Protein AF-X1EL91-F1 (afdb_monomer)

pLDDT: mean 84.51, std 11.22, range [45.53, 94.31]

Mean predicted aligned error: 6.44 Å

Structure (mmCIF, N/CA/C/O backbone):
data_AF-X1EL91-F1
#
_entry.id   AF-X1EL91-F1
#
loop_
_atom_site.group_PDB
_atom_site.id
_atom_site.type_symbol
_atom_site.label_atom_id
_atom_site.label_alt_id
_atom_site.label_comp_id
_atom_site.label_asym_id
_atom_site.label_entity_id
_atom_site.label_seq_id
_atom_site.pdbx_PDB_ins_code
_atom_site.Cartn_x
_atom_site.Cartn_y
_atom_site.Cartn_z
_atom_site.occupancy
_atom_site.B_iso_or_equiv
_atom_site.auth_seq_id
_atom_site.auth_comp_id
_atom_site.auth_asym_id
_atom_site.auth_atom_id
_atom_site.pdbx_PDB_model_num
ATOM 1 N N . LEU A 1 1 ? 3.433 3.362 -24.476 1.00 52.31 1 LEU A N 1
ATOM 2 C CA . LEU A 1 1 ? 2.886 2.425 -23.468 1.00 52.31 1 LEU A CA 1
ATOM 3 C C . LEU A 1 1 ? 3.464 1.052 -23.773 1.00 52.31 1 LEU A C 1
ATOM 5 O O . LEU A 1 1 ? 3.156 0.512 -24.829 1.00 52.31 1 LEU A O 1
ATOM 9 N N . ASN A 1 2 ? 4.360 0.544 -22.924 1.00 61.88 2 ASN A N 1
ATOM 10 C CA . ASN A 1 2 ? 5.052 -0.730 -23.147 1.00 61.88 2 ASN A CA 1
ATOM 11 C C . ASN A 1 2 ? 4.161 -1.902 -22.705 1.00 61.88 2 ASN A C 1
ATOM 13 O O . ASN A 1 2 ? 4.292 -2.427 -21.602 1.00 61.88 2 ASN A O 1
ATOM 17 N N . PHE A 1 3 ? 3.215 -2.289 -23.565 1.00 63.88 3 PHE A N 1
ATOM 18 C CA . PHE A 1 3 ? 2.298 -3.407 -23.303 1.00 63.88 3 PHE A CA 1
ATOM 19 C C . PHE A 1 3 ? 3.028 -4.748 -23.127 1.00 63.88 3 PHE A C 1
ATOM 21 O O . PHE A 1 3 ? 2.565 -5.590 -22.361 1.00 63.88 3 PHE A O 1
ATOM 28 N N . SER A 1 4 ? 4.192 -4.920 -23.763 1.00 66.19 4 SER A N 1
ATOM 29 C CA . SER A 1 4 ? 5.046 -6.102 -23.595 1.00 66.19 4 SER A CA 1
ATOM 30 C C . SER A 1 4 ? 5.538 -6.253 -22.155 1.00 66.19 4 SER A C 1
ATOM 32 O O . SER A 1 4 ? 5.368 -7.317 -21.571 1.00 66.19 4 SER A O 1
ATOM 34 N N . SER A 1 5 ? 6.023 -5.174 -21.537 1.00 63.47 5 SER A N 1
ATOM 35 C CA . SER A 1 5 ? 6.499 -5.188 -20.149 1.00 63.47 5 SER A CA 1
ATOM 36 C C . SER A 1 5 ? 5.352 -5.447 -19.163 1.00 63.47 5 SER A C 1
ATOM 38 O O . SER A 1 5 ? 5.526 -6.135 -18.162 1.00 63.47 5 SER A O 1
ATOM 40 N N . MET A 1 6 ? 4.132 -4.972 -19.455 1.00 61.56 6 MET A N 1
ATOM 41 C CA . MET A 1 6 ? 2.953 -5.300 -18.637 1.00 61.56 6 MET A CA 1
ATOM 42 C C . MET A 1 6 ? 2.597 -6.795 -18.696 1.00 61.56 6 MET A C 1
ATOM 44 O O . MET A 1 6 ? 2.231 -7.377 -17.677 1.00 61.56 6 MET A O 1
ATOM 48 N N . ILE A 1 7 ? 2.721 -7.420 -19.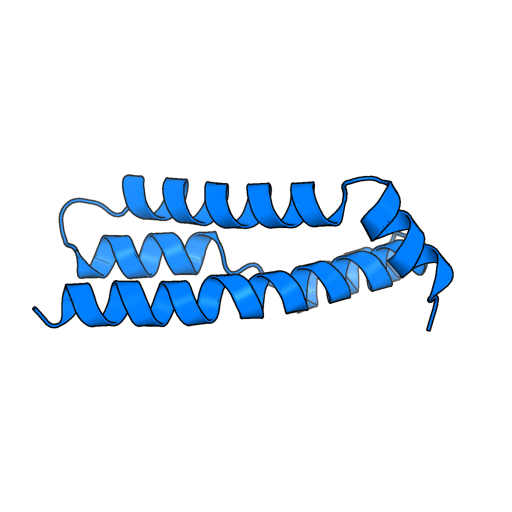870 1.00 62.50 7 ILE A N 1
ATOM 49 C CA . ILE A 1 7 ? 2.480 -8.856 -20.075 1.00 62.50 7 ILE A CA 1
ATOM 50 C C . ILE A 1 7 ? 3.583 -9.706 -19.433 1.00 62.50 7 ILE A C 1
ATOM 52 O O . ILE A 1 7 ? 3.280 -10.711 -18.789 1.00 62.50 7 ILE A O 1
ATOM 56 N N . GLU A 1 8 ? 4.842 -9.279 -19.515 1.00 62.75 8 GLU A N 1
ATOM 57 C CA . GLU A 1 8 ? 5.946 -9.928 -18.799 1.00 62.75 8 GLU A CA 1
ATOM 58 C C . GLU A 1 8 ? 5.797 -9.818 -17.278 1.00 62.75 8 GLU A C 1
ATOM 60 O O . GLU A 1 8 ? 6.141 -10.757 -16.564 1.00 62.75 8 GLU A O 1
ATOM 65 N N . LEU A 1 9 ? 5.214 -8.736 -16.749 1.00 61.59 9 LEU A N 1
ATOM 66 C CA . LEU A 1 9 ? 4.933 -8.617 -15.313 1.00 61.59 9 LEU A CA 1
ATOM 67 C C . LEU A 1 9 ? 3.881 -9.627 -14.832 1.00 61.59 9 LEU A C 1
ATOM 69 O O . LEU A 1 9 ? 3.983 -10.160 -13.723 1.00 61.59 9 LEU A O 1
ATOM 73 N N . VAL A 1 10 ? 2.873 -9.893 -15.668 1.00 60.31 10 VAL A N 1
ATOM 74 C CA . VAL A 1 10 ? 1.887 -10.955 -15.425 1.00 60.31 10 VAL A CA 1
ATOM 75 C C . VAL A 1 10 ? 2.569 -12.328 -15.503 1.00 60.31 10 VAL A C 1
ATOM 77 O O . VAL A 1 10 ? 2.291 -13.189 -14.671 1.00 60.31 10 VAL A O 1
ATOM 80 N N . GLY A 1 11 ? 3.502 -12.515 -16.444 1.00 58.66 11 GLY A N 1
ATOM 81 C CA . GLY A 1 11 ? 4.259 -13.760 -16.623 1.00 58.66 11 GLY A CA 1
ATOM 82 C C . GLY A 1 11 ? 5.355 -14.032 -15.579 1.00 58.66 11 GLY A C 1
ATOM 83 O O . GLY A 1 11 ? 5.695 -15.188 -15.350 1.00 58.66 11 GLY A O 1
ATOM 84 N N . SER A 1 12 ? 5.891 -13.000 -14.920 1.00 68.06 12 SER A N 1
ATOM 85 C CA . SER A 1 12 ? 7.063 -13.076 -14.022 1.00 68.06 12 SER A CA 1
ATOM 86 C C . SER A 1 12 ? 6.735 -13.059 -12.525 1.00 68.06 12 SER A C 1
ATOM 88 O O . SER A 1 12 ? 7.644 -12.983 -11.702 1.00 68.06 12 SER A O 1
ATOM 90 N N . LEU A 1 13 ? 5.451 -13.119 -12.147 1.00 73.88 13 LEU A N 1
ATOM 91 C CA . LEU A 1 13 ? 4.971 -13.000 -10.757 1.00 73.88 13 LEU A CA 1
ATOM 92 C C . LEU A 1 13 ? 5.210 -11.622 -10.104 1.00 73.88 13 LEU A C 1
ATOM 94 O O . LEU A 1 13 ? 4.951 -11.466 -8.910 1.00 73.88 13 LEU A O 1
ATOM 98 N N . GLY A 1 14 ? 5.635 -10.595 -10.848 1.00 76.12 14 GLY A N 1
ATOM 99 C CA . GLY A 1 14 ? 5.890 -9.263 -10.281 1.00 76.12 14 GLY A CA 1
ATOM 100 C C . GLY A 1 14 ? 4.634 -8.588 -9.710 1.00 76.12 14 GLY A C 1
ATOM 101 O O . GLY A 1 14 ? 4.691 -7.944 -8.661 1.00 76.12 14 GLY A O 1
ATOM 102 N N . ILE A 1 15 ? 3.471 -8.820 -10.329 1.00 80.00 15 ILE A N 1
ATOM 103 C CA . ILE A 1 15 ? 2.166 -8.411 -9.774 1.00 80.00 15 ILE A CA 1
ATOM 104 C C . ILE A 1 15 ? 1.907 -9.099 -8.432 1.00 80.00 15 ILE A C 1
ATOM 106 O O . ILE A 1 15 ? 1.513 -8.446 -7.466 1.00 80.00 15 ILE A O 1
ATOM 110 N N . LEU A 1 16 ? 2.153 -10.410 -8.362 1.00 82.88 16 LEU A N 1
ATOM 111 C CA . LEU A 1 16 ? 1.930 -11.196 -7.153 1.00 82.88 16 LEU A CA 1
ATOM 112 C C . LEU A 1 16 ? 2.842 -10.719 -6.017 1.00 82.88 16 LEU A C 1
ATOM 114 O O . LEU A 1 16 ? 2.370 -10.533 -4.898 1.00 82.88 16 LEU A O 1
ATOM 118 N N . ALA A 1 17 ? 4.113 -10.436 -6.314 1.00 86.75 17 ALA A N 1
ATOM 119 C CA . ALA A 1 17 ? 5.046 -9.852 -5.355 1.00 86.75 17 ALA A CA 1
ATOM 120 C C . ALA A 1 17 ? 4.554 -8.489 -4.832 1.00 86.75 17 ALA A C 1
ATOM 122 O O . ALA A 1 17 ? 4.596 -8.242 -3.626 1.00 86.75 17 ALA A O 1
ATOM 123 N N . GLY A 1 18 ? 4.028 -7.630 -5.712 1.00 86.88 18 GLY A N 1
ATOM 124 C CA . GLY A 1 18 ? 3.435 -6.346 -5.329 1.00 86.88 18 GLY A CA 1
ATOM 125 C C . GLY A 1 18 ? 2.232 -6.496 -4.394 1.00 86.88 18 GLY A C 1
ATOM 126 O O . GLY A 1 18 ? 2.157 -5.806 -3.377 1.00 86.88 18 GLY A O 1
ATOM 127 N N . ILE A 1 19 ? 1.325 -7.430 -4.696 1.00 87.94 19 ILE A N 1
ATOM 128 C CA . ILE A 1 19 ? 0.150 -7.724 -3.858 1.00 87.94 19 ILE A CA 1
ATOM 129 C C . ILE A 1 19 ? 0.583 -8.249 -2.490 1.00 87.94 19 ILE A C 1
ATOM 131 O O . ILE A 1 19 ? 0.142 -7.723 -1.469 1.00 87.94 19 ILE A O 1
ATOM 135 N N . ILE A 1 20 ? 1.471 -9.248 -2.463 1.00 91.31 20 ILE A N 1
ATOM 136 C CA . ILE A 1 20 ? 1.997 -9.822 -1.218 1.00 91.31 20 ILE A CA 1
ATOM 137 C C . ILE A 1 20 ? 2.636 -8.726 -0.371 1.00 91.31 20 ILE A C 1
ATOM 139 O O . ILE A 1 20 ? 2.361 -8.643 0.822 1.00 91.31 20 ILE A O 1
ATOM 143 N N . PHE A 1 21 ? 3.436 -7.853 -0.986 1.00 91.31 21 PHE A N 1
ATOM 144 C CA . PHE A 1 21 ? 4.071 -6.745 -0.286 1.00 91.31 21 PHE A CA 1
ATOM 145 C C . PHE A 1 21 ? 3.041 -5.810 0.366 1.00 91.31 21 PHE A C 1
ATOM 147 O O . PHE A 1 21 ? 3.178 -5.475 1.540 1.00 91.31 21 PHE A O 1
ATOM 154 N N . ILE A 1 22 ? 2.003 -5.400 -0.370 1.00 92.00 22 ILE A N 1
ATOM 155 C CA . ILE A 1 22 ? 0.971 -4.477 0.134 1.00 92.00 22 ILE A CA 1
ATOM 156 C C . ILE A 1 22 ? 0.175 -5.117 1.274 1.00 92.00 22 ILE A C 1
ATOM 158 O O . ILE A 1 22 ? -0.040 -4.486 2.308 1.00 92.00 22 ILE A O 1
ATOM 162 N N . VAL A 1 23 ? -0.233 -6.377 1.108 1.00 92.38 23 VAL A N 1
ATOM 163 C CA . VAL A 1 23 ? -0.995 -7.112 2.126 1.00 92.38 23 VAL A CA 1
ATOM 164 C C . VAL A 1 23 ? -0.146 -7.344 3.375 1.00 92.38 23 VAL A C 1
ATOM 166 O O . VAL A 1 23 ? -0.620 -7.110 4.485 1.00 92.38 23 VAL A O 1
ATOM 169 N N . ALA A 1 24 ? 1.119 -7.737 3.215 1.00 94.19 24 ALA A N 1
ATOM 170 C CA . ALA A 1 24 ? 2.040 -7.905 4.334 1.00 94.19 24 ALA A CA 1
ATOM 171 C C . ALA A 1 24 ? 2.264 -6.582 5.079 1.00 94.19 24 ALA A C 1
ATOM 173 O O . ALA A 1 24 ? 2.181 -6.557 6.304 1.00 94.19 24 ALA A O 1
ATOM 174 N N . ALA A 1 25 ? 2.475 -5.477 4.357 1.00 93.81 25 ALA A N 1
ATOM 175 C CA . ALA A 1 25 ? 2.621 -4.149 4.948 1.00 93.81 25 ALA A CA 1
ATOM 176 C C . ALA A 1 25 ? 1.371 -3.729 5.741 1.00 93.81 25 ALA A C 1
ATOM 178 O O . ALA A 1 25 ? 1.499 -3.230 6.859 1.00 93.81 25 ALA A O 1
ATOM 179 N N . LEU A 1 26 ? 0.172 -3.990 5.206 1.00 92.62 26 LEU A N 1
ATOM 180 C CA . LEU A 1 26 ? -1.088 -3.725 5.904 1.00 92.62 26 LEU A CA 1
ATOM 181 C C . LEU A 1 26 ? -1.188 -4.538 7.195 1.00 92.62 26 LEU A C 1
ATOM 183 O O . LEU A 1 26 ? -1.479 -3.975 8.248 1.00 92.62 26 LEU A O 1
ATOM 187 N N . ILE A 1 27 ? -0.931 -5.848 7.125 1.00 92.94 27 ILE A N 1
ATOM 188 C CA . ILE A 1 27 ? -1.007 -6.748 8.284 1.00 92.94 27 ILE A CA 1
ATOM 189 C C . ILE A 1 27 ? -0.003 -6.324 9.355 1.00 92.94 27 ILE A C 1
ATOM 191 O O . ILE A 1 27 ? -0.368 -6.227 10.524 1.00 92.94 27 ILE A O 1
ATOM 195 N N . ILE A 1 28 ? 1.242 -6.039 8.966 1.00 94.31 28 ILE A N 1
ATOM 196 C CA . ILE A 1 28 ? 2.284 -5.592 9.893 1.00 94.31 28 ILE A CA 1
ATOM 197 C C . ILE A 1 28 ? 1.862 -4.273 10.548 1.00 94.31 28 ILE A C 1
ATOM 199 O O . ILE A 1 28 ? 1.835 -4.192 11.773 1.00 94.31 28 ILE A O 1
ATOM 203 N N . GLY A 1 29 ? 1.445 -3.268 9.773 1.00 91.69 29 GLY A N 1
ATOM 204 C CA . GLY A 1 29 ? 0.985 -1.996 10.336 1.00 91.69 29 GLY A CA 1
ATOM 205 C C . GLY A 1 29 ? -0.223 -2.154 11.267 1.00 91.69 29 GLY A C 1
ATOM 206 O O . GLY A 1 29 ? -0.279 -1.535 12.326 1.00 91.69 29 GLY A O 1
ATOM 207 N N . TYR A 1 30 ? -1.163 -3.036 10.926 1.00 90.69 30 TYR A N 1
ATOM 208 C CA . TYR A 1 30 ? -2.343 -3.302 11.748 1.00 90.69 30 TYR A CA 1
ATOM 209 C C . TYR A 1 30 ? -2.000 -4.018 13.064 1.00 90.69 30 TYR A C 1
ATOM 211 O O . TYR A 1 30 ? -2.544 -3.682 14.118 1.00 90.69 30 TYR A O 1
ATOM 219 N N . LEU A 1 31 ? -1.086 -4.996 13.031 1.00 90.50 31 LEU A N 1
ATOM 220 C CA . LEU A 1 31 ? -0.641 -5.722 14.225 1.00 90.50 31 LEU A CA 1
ATOM 221 C C . LEU A 1 31 ? 0.113 -4.812 15.202 1.00 90.50 31 LEU A C 1
ATOM 223 O O . LEU A 1 31 ? -0.048 -4.961 16.412 1.00 90.50 31 LEU A O 1
ATOM 227 N N . PHE A 1 32 ? 0.891 -3.861 14.684 1.00 90.81 32 PHE A N 1
ATOM 228 C CA . PHE A 1 32 ? 1.687 -2.932 15.489 1.00 90.81 32 PHE A CA 1
ATOM 229 C C . PHE A 1 32 ? 0.925 -1.662 15.915 1.00 90.81 32 PHE A C 1
ATOM 231 O O . PHE A 1 32 ? 1.435 -0.899 16.730 1.00 90.81 32 PHE A O 1
ATOM 238 N N . GLY A 1 33 ? -0.311 -1.452 15.449 1.00 84.62 33 GLY A N 1
ATOM 239 C CA . GLY A 1 33 ? -1.118 -0.259 15.745 1.00 84.62 33 GLY A CA 1
ATOM 240 C C . GLY A 1 33 ? -1.747 -0.164 17.138 1.00 84.62 33 GLY A C 1
ATOM 241 O O . GLY A 1 33 ? -2.627 0.664 17.345 1.00 84.62 33 GLY A O 1
ATOM 242 N N . GLY A 1 34 ? -1.316 -0.979 18.104 1.00 82.62 34 GLY A N 1
ATOM 243 C CA . GLY A 1 34 ? -1.786 -0.914 19.493 1.00 82.62 34 GLY A CA 1
ATOM 244 C C . GLY A 1 34 ? -3.146 -1.584 19.740 1.00 82.62 34 GLY A C 1
ATOM 245 O O . GLY A 1 34 ? -3.567 -2.467 18.991 1.00 82.62 34 GLY A O 1
ATOM 246 N N . SER A 1 35 ? -3.810 -1.216 20.842 1.00 81.31 35 SER A N 1
ATOM 247 C CA . SER A 1 35 ? -5.054 -1.864 21.303 1.00 81.31 35 SER A CA 1
ATOM 248 C C . SER A 1 35 ? -6.335 -1.210 20.780 1.00 81.31 35 SER A C 1
ATOM 250 O O . SER A 1 35 ? -7.378 -1.857 20.757 1.00 81.31 35 SER A O 1
ATOM 252 N N . GLU A 1 36 ? -6.277 0.051 20.355 1.00 85.19 36 GLU A N 1
ATOM 253 C CA . GLU A 1 36 ? -7.450 0.783 19.878 1.00 85.19 36 GLU A CA 1
ATOM 254 C C . GLU A 1 36 ? -7.738 0.452 18.407 1.00 85.19 36 GLU A C 1
ATOM 256 O O . GLU A 1 36 ? -6.890 0.660 17.540 1.00 85.19 36 GLU A O 1
ATOM 261 N N . SER A 1 37 ? -8.947 -0.043 18.118 1.00 80.69 37 SER A N 1
ATOM 262 C CA . SER A 1 37 ? -9.361 -0.485 16.773 1.00 80.69 37 SER A CA 1
ATOM 263 C C . SER A 1 37 ? -9.138 0.594 15.701 1.00 80.69 37 SER A C 1
ATOM 265 O O . SER A 1 37 ? -8.603 0.308 14.628 1.00 80.69 37 SER A O 1
ATOM 267 N N . GLY A 1 38 ? -9.443 1.859 16.018 1.00 83.06 38 GLY A N 1
ATOM 268 C CA . GLY A 1 38 ? -9.222 2.985 15.108 1.00 83.06 38 GLY A CA 1
ATOM 269 C C . GLY A 1 38 ? -7.744 3.206 14.768 1.00 83.06 38 GLY A C 1
ATOM 270 O O . GLY A 1 38 ? -7.391 3.344 13.595 1.00 83.06 38 GLY A O 1
ATOM 271 N N . ILE A 1 39 ? -6.859 3.162 15.771 1.00 85.69 39 ILE A N 1
ATOM 272 C CA . ILE A 1 39 ? -5.413 3.362 15.579 1.00 85.69 39 ILE A CA 1
ATOM 273 C C . ILE A 1 39 ? -4.817 2.225 14.741 1.00 85.69 39 ILE A C 1
ATOM 275 O O . ILE A 1 39 ? -4.035 2.486 13.823 1.00 85.69 39 ILE A O 1
ATOM 279 N N . LYS A 1 40 ? -5.236 0.976 14.976 1.00 89.62 40 LYS A N 1
ATOM 280 C CA . LYS A 1 40 ? -4.797 -0.182 14.178 1.00 89.62 40 LYS A CA 1
ATOM 281 C C . LYS A 1 40 ? -5.168 -0.044 12.708 1.00 89.62 40 LYS A C 1
ATOM 283 O O . LYS A 1 40 ? -4.335 -0.301 11.838 1.00 89.62 40 LYS A O 1
ATOM 288 N N . ASN A 1 41 ? -6.391 0.400 12.430 1.00 88.75 41 ASN A N 1
ATOM 289 C CA . ASN A 1 41 ? -6.879 0.594 11.068 1.00 88.75 41 ASN A CA 1
ATOM 290 C C . ASN A 1 41 ? -6.075 1.660 10.322 1.00 88.75 41 ASN A C 1
ATOM 292 O O . ASN A 1 41 ? -5.605 1.413 9.209 1.00 88.75 41 ASN A O 1
ATOM 296 N N . VAL A 1 42 ? -5.853 2.815 10.953 1.00 90.25 42 VAL A N 1
ATOM 297 C CA . VAL A 1 42 ? -5.058 3.897 10.356 1.00 90.25 42 VAL A CA 1
ATOM 298 C C . VAL A 1 42 ? -3.603 3.471 10.174 1.00 90.25 42 VAL A C 1
ATOM 300 O O . VAL A 1 42 ? -3.022 3.741 9.124 1.00 90.25 42 VAL A O 1
ATOM 303 N N . MET A 1 43 ? -3.016 2.761 11.141 1.00 92.56 43 MET A N 1
ATOM 304 C CA . MET A 1 43 ? -1.624 2.322 11.043 1.00 92.56 43 MET A CA 1
ATOM 305 C C . MET A 1 43 ? -1.424 1.261 9.954 1.00 92.56 43 MET A C 1
ATOM 307 O O . MET A 1 43 ? -0.459 1.348 9.196 1.00 92.56 43 MET A O 1
ATOM 311 N N . GLY A 1 44 ? -2.344 0.303 9.806 1.00 91.62 44 GLY A N 1
ATOM 312 C CA . GLY A 1 44 ? -2.298 -0.681 8.720 1.00 91.62 44 GLY A CA 1
ATOM 313 C C . GLY A 1 44 ? -2.396 -0.031 7.339 1.00 91.62 44 GLY A C 1
ATOM 314 O O . GLY A 1 44 ? -1.541 -0.255 6.480 1.00 91.62 44 GLY A O 1
ATOM 315 N N . LEU A 1 45 ? -3.393 0.835 7.139 1.00 92.00 45 LEU A N 1
ATOM 316 C CA . LEU A 1 45 ? -3.587 1.540 5.868 1.00 92.00 45 LEU A CA 1
ATOM 317 C C . LEU A 1 45 ? -2.432 2.504 5.560 1.00 92.00 45 LEU A C 1
ATOM 319 O O . LEU A 1 45 ? -1.937 2.524 4.434 1.00 92.00 45 LEU A O 1
ATOM 323 N N . GLY A 1 46 ? -1.958 3.255 6.559 1.00 90.50 46 GLY A N 1
ATOM 324 C CA . GLY A 1 46 ? -0.834 4.183 6.422 1.00 90.50 46 GLY A CA 1
ATOM 325 C C . GLY A 1 46 ? 0.490 3.486 6.104 1.00 90.50 46 GLY A C 1
ATOM 326 O O . GLY A 1 46 ? 1.296 4.021 5.349 1.00 90.50 46 GLY A O 1
ATOM 327 N N . THR A 1 47 ? 0.696 2.268 6.615 1.00 92.69 47 THR A N 1
ATOM 328 C CA . THR A 1 47 ? 1.893 1.462 6.314 1.00 92.69 47 THR A CA 1
ATOM 329 C C . T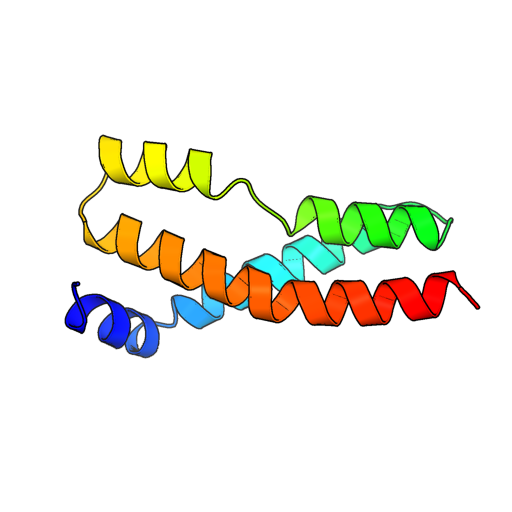HR A 1 47 ? 1.861 0.913 4.887 1.00 92.69 47 THR A C 1
ATOM 331 O O . THR A 1 47 ? 2.887 0.867 4.206 1.00 92.69 47 THR A O 1
ATOM 334 N N . ALA A 1 48 ? 0.685 0.502 4.411 1.00 92.06 48 ALA A N 1
ATOM 335 C CA . ALA A 1 48 ? 0.526 -0.070 3.078 1.00 92.06 48 ALA A CA 1
ATOM 336 C C . ALA A 1 48 ? 0.505 0.988 1.957 1.00 92.06 48 ALA A C 1
ATOM 338 O O . ALA A 1 48 ? 0.957 0.716 0.838 1.00 92.06 48 ALA A O 1
ATOM 339 N N . GLN A 1 49 ? 0.019 2.198 2.249 1.00 90.56 49 GLN A N 1
ATOM 340 C CA . GLN A 1 49 ? -0.089 3.286 1.280 1.00 90.56 49 GLN A CA 1
ATOM 341 C C . GLN A 1 49 ? 1.243 4.036 1.127 1.00 90.56 49 GLN A C 1
ATOM 343 O O . GLN A 1 49 ? 1.551 4.987 1.841 1.00 90.56 49 GLN A O 1
ATOM 348 N N . ARG A 1 50 ? 2.052 3.609 0.154 1.00 91.00 50 ARG A N 1
ATOM 349 C CA . ARG A 1 50 ? 3.361 4.213 -0.151 1.00 91.00 50 ARG A CA 1
ATOM 350 C C . ARG A 1 50 ? 3.245 5.425 -1.077 1.00 91.00 50 ARG A C 1
ATOM 352 O O . ARG A 1 50 ? 2.334 5.525 -1.896 1.00 91.00 50 ARG A O 1
ATOM 359 N N . ASN A 1 51 ? 4.228 6.322 -1.003 1.00 92.94 51 ASN A N 1
ATOM 360 C CA . ASN A 1 51 ? 4.313 7.486 -1.883 1.00 92.94 51 ASN A CA 1
ATOM 361 C C . ASN A 1 51 ? 4.750 7.084 -3.307 1.00 92.94 51 ASN A C 1
ATOM 363 O O . ASN A 1 51 ? 5.938 6.903 -3.584 1.00 92.94 51 ASN A O 1
ATOM 367 N N . VAL A 1 52 ? 3.775 6.975 -4.212 1.00 90.25 52 VAL A N 1
ATOM 368 C CA . VAL A 1 52 ? 3.998 6.626 -5.625 1.00 90.25 52 VAL A CA 1
ATOM 369 C C . VAL A 1 52 ? 4.761 7.727 -6.364 1.00 90.25 52 VAL A C 1
ATOM 371 O O . VAL A 1 52 ? 5.610 7.417 -7.192 1.00 90.25 52 VAL A O 1
ATOM 374 N N . SER A 1 53 ? 4.531 9.003 -6.039 1.00 91.62 53 SER A N 1
ATOM 375 C CA . SER A 1 53 ? 5.226 10.128 -6.678 1.00 91.62 53 SER A CA 1
ATOM 376 C C . SER A 1 53 ? 6.735 10.058 -6.452 1.00 91.62 53 SER A C 1
ATOM 378 O O . SER A 1 53 ? 7.507 10.190 -7.397 1.00 91.62 53 SER A O 1
ATOM 380 N N . ALA A 1 54 ? 7.163 9.777 -5.219 1.00 93.19 54 ALA A N 1
ATOM 381 C CA . ALA A 1 54 ? 8.577 9.587 -4.902 1.00 93.19 54 ALA A CA 1
ATOM 382 C C . ALA A 1 54 ? 9.166 8.371 -5.640 1.00 93.19 54 ALA A C 1
ATOM 384 O O . ALA A 1 54 ? 10.258 8.459 -6.200 1.00 93.19 54 ALA A O 1
ATOM 385 N N . ALA A 1 55 ? 8.425 7.260 -5.701 1.00 92.81 55 ALA A N 1
ATOM 386 C CA . ALA A 1 55 ? 8.853 6.068 -6.429 1.00 92.81 55 ALA A CA 1
ATOM 387 C C 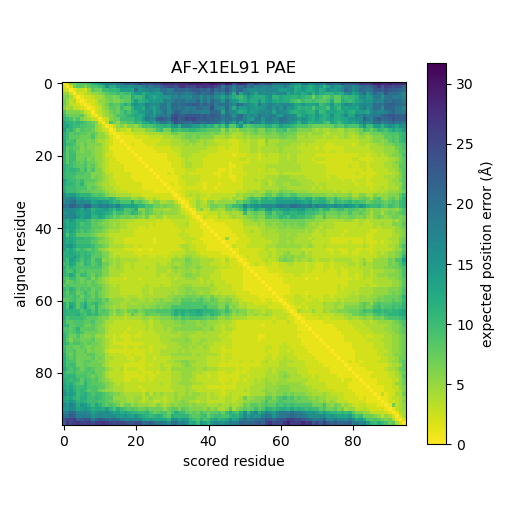. ALA A 1 55 ? 9.008 6.327 -7.938 1.00 92.81 55 ALA A C 1
ATOM 389 O O . ALA A 1 55 ? 9.975 5.862 -8.534 1.00 92.81 55 ALA A O 1
ATOM 390 N N . LEU A 1 56 ? 8.102 7.100 -8.547 1.00 92.88 56 LEU A N 1
ATOM 391 C CA . LEU A 1 56 ? 8.171 7.470 -9.963 1.00 92.88 56 LEU A CA 1
ATOM 392 C C . LEU A 1 56 ? 9.364 8.378 -10.270 1.00 92.88 56 LEU A C 1
ATOM 394 O O . LEU A 1 56 ? 10.002 8.193 -11.302 1.00 92.88 56 LEU A O 1
ATOM 398 N N . VAL A 1 57 ? 9.694 9.319 -9.379 1.00 94.19 57 VAL A N 1
ATOM 399 C CA . VAL A 1 57 ? 10.886 10.172 -9.534 1.00 94.19 57 VAL A CA 1
ATOM 400 C C . VAL A 1 57 ? 12.153 9.320 -9.509 1.00 94.19 57 VAL A C 1
ATOM 402 O O . VAL A 1 57 ? 12.968 9.412 -10.423 1.00 94.19 57 VAL A O 1
ATOM 405 N N . VAL A 1 58 ? 12.297 8.435 -8.517 1.00 94.19 58 VAL A N 1
ATOM 406 C CA . VAL A 1 58 ? 13.471 7.553 -8.419 1.00 94.19 58 VAL A CA 1
ATOM 407 C C . VAL A 1 58 ? 13.550 6.602 -9.616 1.00 94.19 58 VAL A C 1
ATOM 409 O O . VAL A 1 58 ? 14.632 6.444 -10.180 1.00 94.19 58 VAL A O 1
ATOM 412 N N . ALA A 1 59 ? 12.419 6.024 -10.035 1.00 92.31 59 ALA A N 1
ATOM 413 C CA . ALA A 1 59 ? 12.336 5.154 -11.206 1.00 92.31 59 ALA A CA 1
ATOM 414 C C . ALA A 1 59 ? 12.754 5.885 -12.488 1.00 92.31 59 ALA A C 1
ATOM 416 O O . ALA A 1 59 ? 13.607 5.393 -13.214 1.00 92.31 59 ALA A O 1
ATOM 417 N N . GLY A 1 60 ? 12.209 7.077 -12.735 1.00 92.38 60 GLY A N 1
ATOM 418 C CA . GLY A 1 60 ? 12.509 7.847 -13.942 1.00 92.38 60 GLY A CA 1
ATOM 419 C C . GLY A 1 60 ? 13.921 8.426 -13.993 1.00 92.38 60 GLY A C 1
ATOM 420 O O . GLY A 1 60 ? 14.414 8.706 -15.081 1.00 92.38 60 GLY A O 1
ATOM 421 N N . GLN A 1 61 ? 14.574 8.612 -12.843 1.00 93.44 61 GLN A N 1
ATOM 422 C CA . GLN A 1 61 ? 15.935 9.151 -12.780 1.00 93.44 61 GLN A CA 1
ATOM 423 C C . GLN A 1 61 ? 17.033 8.080 -12.794 1.00 93.44 61 GLN A C 1
ATOM 425 O O . GLN A 1 61 ? 18.149 8.389 -13.201 1.00 93.44 61 GLN A O 1
ATOM 430 N N . ASN A 1 62 ? 16.752 6.856 -12.330 1.00 93.12 62 ASN A N 1
ATOM 431 C CA . ASN A 1 62 ? 17.792 5.851 -12.061 1.00 93.12 62 ASN A CA 1
ATOM 432 C C . ASN A 1 62 ? 17.579 4.509 -12.776 1.00 93.12 62 ASN A C 1
ATOM 434 O O . ASN A 1 62 ? 18.448 3.645 -12.686 1.00 93.12 62 ASN A O 1
ATOM 438 N N . PHE A 1 63 ? 16.444 4.306 -13.449 1.00 91.69 63 PHE A N 1
ATOM 439 C CA . PHE A 1 63 ? 16.086 3.027 -14.061 1.00 91.69 63 PHE A CA 1
ATOM 440 C C . PHE A 1 63 ? 15.462 3.202 -15.451 1.00 91.69 63 PHE A C 1
ATOM 442 O O . PHE A 1 63 ? 15.055 4.296 -15.843 1.00 91.69 63 PHE A O 1
ATOM 449 N N . ASP A 1 64 ? 15.360 2.094 -16.186 1.00 89.25 64 ASP A N 1
ATOM 450 C CA . ASP A 1 64 ? 14.709 2.038 -17.493 1.00 89.25 64 ASP A CA 1
ATOM 451 C C . ASP A 1 64 ? 13.186 2.255 -17.420 1.00 89.25 64 ASP A C 1
ATOM 453 O O . ASP A 1 64 ? 12.536 2.105 -16.378 1.00 89.25 64 ASP A O 1
ATOM 457 N N . ALA A 1 65 ? 12.583 2.555 -18.576 1.00 83.62 65 ALA A N 1
ATOM 458 C CA . ALA A 1 65 ? 11.153 2.857 -18.709 1.00 83.62 65 ALA A CA 1
ATOM 459 C C . ALA A 1 65 ? 10.218 1.722 -18.235 1.00 83.62 65 ALA A C 1
ATOM 461 O O . ALA A 1 65 ? 9.052 1.964 -17.894 1.00 83.62 65 ALA A O 1
ATOM 462 N N . ASP A 1 66 ? 10.711 0.487 -18.181 1.00 83.06 66 ASP A N 1
ATOM 463 C CA . ASP A 1 66 ? 9.952 -0.664 -17.691 1.00 83.06 66 ASP A CA 1
ATOM 464 C C . ASP A 1 66 ? 9.672 -0.566 -16.189 1.00 83.06 66 ASP A C 1
ATOM 466 O O . ASP A 1 66 ? 8.562 -0.869 -15.747 1.00 83.06 66 ASP A O 1
ATOM 470 N N . VAL A 1 67 ? 10.607 -0.021 -15.403 1.00 86.94 67 VAL A N 1
ATOM 471 C CA . VAL A 1 67 ? 10.423 0.166 -13.955 1.00 86.94 67 VAL A CA 1
ATOM 472 C C . VAL A 1 67 ? 9.337 1.198 -13.667 1.00 86.94 67 VAL A C 1
ATOM 474 O O . VAL A 1 67 ? 8.516 0.994 -12.774 1.00 86.94 67 VAL A O 1
ATOM 477 N N . ILE A 1 68 ? 9.256 2.269 -14.462 1.00 89.31 68 ILE A N 1
ATOM 478 C CA . ILE A 1 68 ? 8.162 3.251 -14.370 1.00 89.31 68 ILE A CA 1
ATOM 479 C C . ILE A 1 68 ? 6.816 2.558 -14.610 1.00 89.31 68 ILE A C 1
ATOM 481 O O . ILE A 1 68 ? 5.863 2.757 -13.853 1.00 89.31 68 ILE A O 1
ATOM 485 N N . THR A 1 69 ? 6.751 1.704 -15.635 1.00 86.75 69 THR A N 1
ATOM 486 C CA . THR A 1 69 ? 5.549 0.922 -15.956 1.00 86.75 69 THR A CA 1
ATOM 487 C C . THR A 1 69 ? 5.164 0.017 -14.782 1.00 86.75 69 THR A C 1
ATOM 489 O O . THR A 1 69 ? 3.998 -0.010 -14.386 1.00 86.75 69 THR A O 1
ATOM 492 N N . TYR A 1 70 ? 6.135 -0.649 -14.152 1.00 86.19 70 TYR A N 1
ATOM 493 C CA . TYR A 1 70 ? 5.910 -1.487 -12.970 1.00 86.19 70 TYR A CA 1
ATOM 494 C C . TYR A 1 70 ? 5.407 -0.706 -11.756 1.00 86.19 70 TYR A C 1
ATOM 496 O O . TYR A 1 70 ? 4.443 -1.130 -11.113 1.00 86.19 70 TYR A O 1
ATOM 504 N N . VAL A 1 71 ? 5.996 0.455 -11.464 1.00 89.88 71 VAL A N 1
ATOM 505 C CA . VAL A 1 71 ? 5.546 1.325 -10.368 1.00 89.88 71 VAL A CA 1
ATOM 506 C C . VAL A 1 71 ? 4.100 1.767 -10.591 1.00 89.88 71 VAL A C 1
ATOM 508 O O . VAL A 1 71 ? 3.298 1.710 -9.658 1.00 89.88 71 VAL A O 1
ATOM 511 N N . MET A 1 72 ? 3.733 2.141 -11.821 1.00 89.19 72 MET A N 1
ATOM 512 C CA . MET A 1 72 ? 2.353 2.524 -12.141 1.00 89.19 72 MET A CA 1
ATOM 513 C C . MET A 1 72 ? 1.367 1.360 -11.993 1.00 89.19 72 MET A C 1
ATOM 515 O O . MET A 1 72 ? 0.289 1.544 -11.428 1.00 89.19 72 MET A O 1
ATOM 519 N N . VAL A 1 73 ? 1.729 0.157 -12.445 1.00 88.50 73 VAL A N 1
ATOM 520 C CA . VAL A 1 73 ? 0.875 -1.032 -12.289 1.00 88.50 73 VAL A CA 1
ATOM 521 C C . VAL A 1 73 ? 0.639 -1.345 -10.812 1.00 88.50 73 VAL A C 1
ATOM 523 O O . VAL A 1 73 ? -0.507 -1.513 -10.393 1.00 88.50 73 VAL A O 1
ATOM 526 N N . ILE A 1 74 ? 1.700 -1.360 -10.002 1.00 88.44 74 ILE A N 1
ATOM 527 C CA . ILE A 1 74 ? 1.592 -1.622 -8.561 1.00 88.44 74 ILE A CA 1
ATOM 528 C C . ILE A 1 74 ? 0.789 -0.522 -7.856 1.00 88.44 74 ILE A C 1
ATOM 530 O O . ILE A 1 74 ? 0.035 -0.830 -6.937 1.00 88.44 74 ILE A O 1
ATOM 534 N N . ALA A 1 75 ? 0.896 0.738 -8.283 1.00 91.00 75 ALA A N 1
ATOM 535 C CA . ALA A 1 75 ? 0.099 1.831 -7.729 1.00 91.00 75 ALA A CA 1
ATOM 536 C C . ALA A 1 75 ? -1.408 1.625 -7.951 1.00 91.00 75 ALA A C 1
ATOM 538 O O . ALA A 1 75 ? -2.196 1.787 -7.018 1.00 91.00 75 ALA A O 1
ATOM 539 N N . ILE A 1 76 ? -1.806 1.215 -9.160 1.00 90.44 76 ILE A N 1
ATOM 540 C CA . ILE A 1 76 ? -3.207 0.904 -9.476 1.00 90.44 76 ILE A CA 1
ATOM 541 C C . ILE A 1 76 ? -3.681 -0.298 -8.654 1.00 90.44 76 ILE A C 1
ATOM 543 O O . ILE A 1 76 ? -4.747 -0.241 -8.044 1.00 90.44 76 ILE A O 1
ATOM 547 N N . ILE A 1 77 ? -2.877 -1.362 -8.579 1.00 89.19 77 ILE A N 1
ATOM 548 C CA . ILE A 1 77 ? -3.194 -2.544 -7.765 1.00 89.19 77 ILE A CA 1
ATOM 549 C C . ILE A 1 77 ? -3.356 -2.161 -6.292 1.00 89.19 77 ILE A C 1
ATOM 551 O O . ILE A 1 77 ? -4.319 -2.579 -5.655 1.00 89.19 77 ILE A O 1
ATOM 555 N N . GLY A 1 78 ? -2.451 -1.344 -5.752 1.00 90.00 78 GLY A N 1
ATOM 556 C CA . GLY A 1 78 ? -2.530 -0.870 -4.374 1.00 90.00 78 GLY A CA 1
ATOM 557 C C . GLY A 1 78 ? -3.811 -0.103 -4.101 1.00 90.00 78 GLY A C 1
ATOM 558 O O . GLY A 1 78 ? -4.463 -0.371 -3.099 1.00 90.00 78 GLY A O 1
ATOM 559 N N . LEU A 1 79 ? -4.242 0.756 -5.023 1.00 90.81 79 LEU A N 1
ATOM 560 C CA . LEU A 1 79 ? -5.525 1.445 -4.909 1.00 90.81 79 LE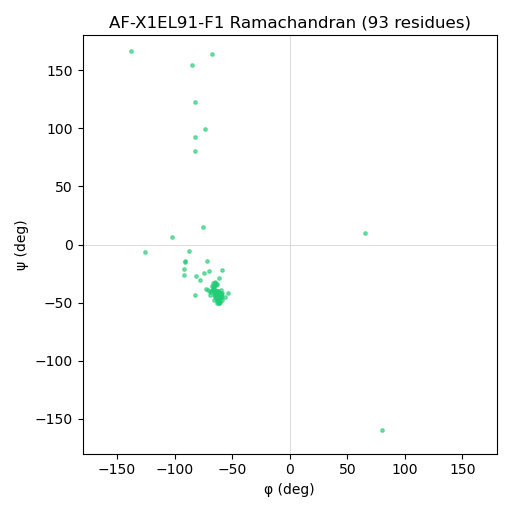U A CA 1
ATOM 561 C C . LEU A 1 79 ? -6.704 0.458 -4.904 1.00 90.81 79 LEU A C 1
ATOM 563 O O . LEU A 1 79 ? -7.577 0.558 -4.043 1.00 90.81 79 LEU A O 1
ATOM 567 N N . VAL A 1 80 ? -6.706 -0.520 -5.814 1.00 91.25 80 VAL A N 1
ATOM 568 C CA . VAL A 1 80 ? -7.763 -1.543 -5.915 1.00 91.25 80 VAL A CA 1
ATOM 569 C C . VAL A 1 80 ? -7.824 -2.443 -4.677 1.00 91.25 80 VAL A C 1
ATOM 571 O O . VAL A 1 80 ? -8.911 -2.854 -4.288 1.00 91.25 80 VAL A O 1
ATOM 574 N N . V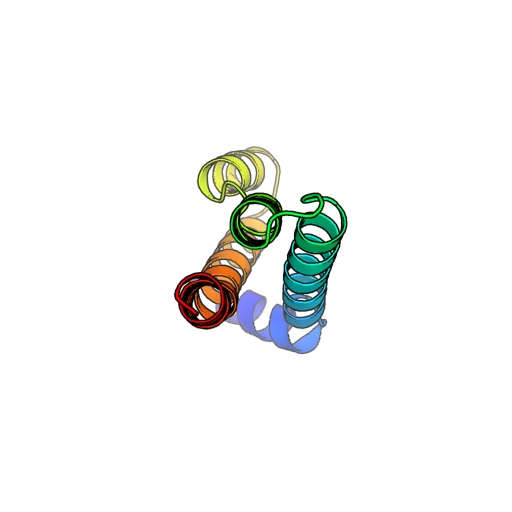AL A 1 81 ? -6.690 -2.740 -4.037 1.00 89.94 81 VAL A N 1
ATOM 575 C CA . VAL A 1 81 ? -6.629 -3.584 -2.830 1.00 89.94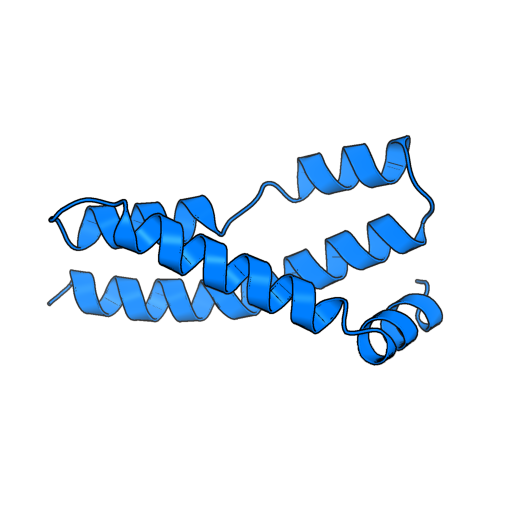 81 VAL A CA 1
ATOM 576 C C . VAL A 1 81 ? -6.954 -2.787 -1.565 1.00 89.94 81 VAL A C 1
ATOM 578 O O . VAL A 1 81 ? -7.699 -3.257 -0.704 1.00 89.94 81 VAL A O 1
ATOM 581 N N . LEU A 1 82 ? -6.412 -1.574 -1.439 1.00 90.19 82 LEU A N 1
ATOM 582 C CA . LEU A 1 82 ? -6.504 -0.787 -0.211 1.00 90.19 82 LEU A CA 1
ATOM 583 C C . LEU A 1 82 ? -7.826 -0.041 -0.075 1.00 90.19 82 LEU A C 1
ATOM 585 O O . LEU A 1 82 ? -8.266 0.171 1.050 1.00 90.19 82 LEU A O 1
AT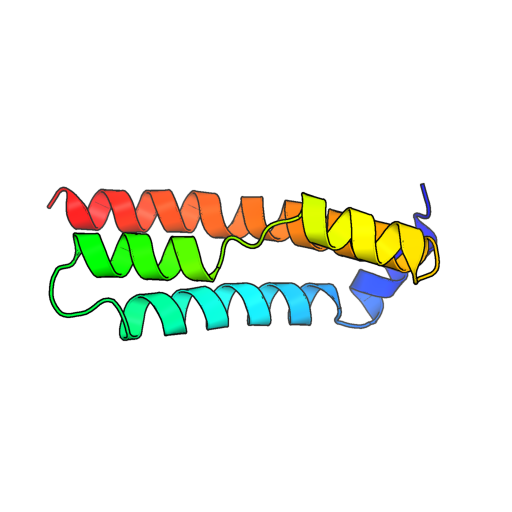OM 589 N N . MET A 1 83 ? -8.499 0.310 -1.172 1.00 92.69 83 MET A N 1
ATOM 590 C CA . MET A 1 83 ? -9.799 0.981 -1.099 1.00 92.69 83 MET A CA 1
ATOM 591 C C . MET A 1 83 ? -10.896 0.083 -0.483 1.00 92.69 83 MET A C 1
ATOM 593 O O . MET A 1 83 ? -11.550 0.527 0.464 1.00 92.69 83 MET A O 1
ATOM 597 N N . PRO A 1 84 ? -11.074 -1.190 -0.897 1.00 91.81 84 PRO A N 1
ATOM 598 C CA . PRO A 1 84 ? -11.970 -2.119 -0.207 1.00 91.81 84 PRO A CA 1
ATOM 599 C C . PRO A 1 84 ? -11.531 -2.409 1.228 1.00 91.81 84 PRO A C 1
ATOM 601 O O . PRO A 1 84 ? -12.376 -2.451 2.121 1.00 91.81 84 PRO A O 1
ATOM 604 N N . ALA A 1 85 ? -10.222 -2.571 1.466 1.00 89.31 85 ALA A N 1
ATOM 605 C CA . ALA A 1 85 ? -9.696 -2.799 2.810 1.00 89.31 85 ALA A CA 1
ATOM 606 C C . ALA A 1 85 ? -10.030 -1.625 3.742 1.00 89.31 85 ALA A C 1
ATOM 608 O O . ALA A 1 85 ? -10.521 -1.841 4.844 1.00 89.31 85 ALA A O 1
ATOM 609 N N . ALA A 1 86 ? -9.856 -0.385 3.283 1.00 89.44 86 ALA A N 1
ATOM 610 C CA . ALA A 1 86 ? -10.226 0.808 4.035 1.00 89.44 86 ALA A CA 1
ATOM 611 C C . ALA A 1 86 ? -11.731 0.863 4.327 1.00 89.44 86 ALA A C 1
ATOM 613 O O . ALA A 1 86 ? -12.121 1.181 5.448 1.00 89.44 86 ALA A O 1
ATOM 614 N N . GLY A 1 87 ? -12.575 0.500 3.356 1.00 89.62 87 GLY A N 1
ATOM 615 C CA . GLY A 1 87 ? -14.024 0.431 3.555 1.00 89.62 87 GLY A CA 1
ATOM 616 C C . GLY A 1 87 ? -14.443 -0.624 4.585 1.00 89.62 87 GLY A C 1
ATOM 617 O O . GLY A 1 87 ? -15.315 -0.370 5.414 1.00 89.62 87 GLY A O 1
ATOM 618 N N . GLU A 1 88 ? -13.823 -1.803 4.563 1.00 88.81 88 GLU A N 1
ATOM 619 C CA . GLU A 1 88 ? -14.101 -2.880 5.520 1.00 88.81 88 GLU A CA 1
ATOM 620 C C . GLU A 1 88 ? -13.610 -2.548 6.934 1.00 88.81 88 GLU A C 1
ATOM 622 O O . GLU A 1 88 ? -14.339 -2.748 7.904 1.00 88.81 88 GLU A O 1
ATOM 627 N N . LEU A 1 89 ? -12.407 -1.988 7.054 1.00 86.38 89 LEU A N 1
ATOM 628 C CA . LEU A 1 89 ? -11.857 -1.549 8.335 1.00 86.38 89 LEU A CA 1
ATOM 629 C C . LEU A 1 89 ? -12.664 -0.378 8.919 1.00 86.38 89 LEU A C 1
ATOM 631 O O . LEU A 1 89 ? -12.955 -0.375 10.111 1.00 86.38 89 LEU A O 1
ATOM 635 N N . GLY A 1 90 ? -13.105 0.565 8.080 1.00 83.38 90 GLY A N 1
ATOM 636 C CA . GLY A 1 90 ? -13.947 1.688 8.497 1.00 83.38 90 GLY A CA 1
ATOM 637 C C . GLY A 1 90 ? -15.302 1.254 9.061 1.00 83.38 90 GLY A C 1
ATOM 638 O O . GLY A 1 90 ? -15.729 1.792 10.078 1.00 83.38 90 GLY A O 1
ATOM 639 N N . LYS A 1 91 ? -15.941 0.237 8.463 1.00 83.44 91 LYS A N 1
ATOM 640 C CA . LYS A 1 91 ? -17.184 -0.350 8.997 1.00 83.44 91 LYS A CA 1
ATOM 641 C C . LYS A 1 91 ? -16.984 -0.923 10.405 1.00 83.44 91 LYS A C 1
ATOM 643 O O . LYS A 1 91 ? -17.763 -0.623 11.294 1.00 83.44 91 LYS A O 1
ATOM 648 N N . ARG A 1 92 ? -15.889 -1.658 10.629 1.00 72.44 92 ARG A N 1
ATOM 649 C CA . ARG A 1 92 ? -15.559 -2.293 11.923 1.00 72.44 92 ARG A CA 1
ATOM 650 C C . ARG A 1 92 ? -15.133 -1.322 13.026 1.00 72.44 92 ARG A C 1
ATOM 652 O O . ARG A 1 92 ? -15.004 -1.739 14.169 1.00 72.44 92 ARG A O 1
ATOM 659 N N . SER A 1 93 ? -14.815 -0.074 12.685 1.00 66.50 93 SER A N 1
ATOM 660 C CA . SER A 1 93 ? -14.548 0.984 13.669 1.00 66.50 93 SER A CA 1
ATOM 661 C C . SER A 1 93 ? -15.794 1.778 14.052 1.00 66.50 93 SER A C 1
ATOM 663 O O . SER 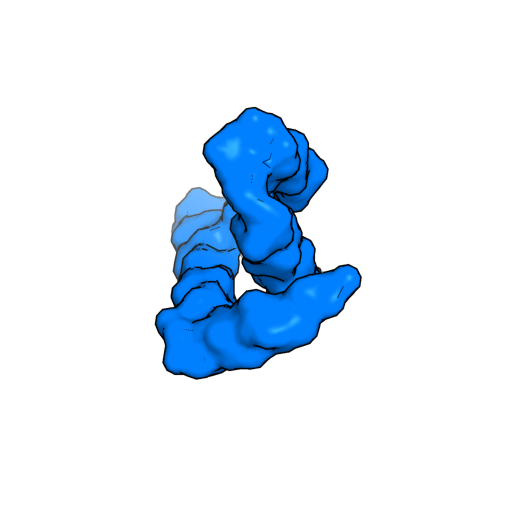A 1 93 ? -15.721 2.553 15.000 1.00 66.50 93 SER A O 1
ATOM 665 N N . ALA A 1 94 ? -16.880 1.658 13.285 1.00 59.44 94 ALA A N 1
ATOM 666 C CA . ALA A 1 94 ? -18.138 2.348 13.550 1.00 59.44 94 ALA A CA 1
ATOM 667 C C . ALA A 1 94 ? -19.104 1.525 14.428 1.00 59.44 94 ALA A C 1
ATOM 669 O O . ALA A 1 94 ? -20.052 2.104 14.955 1.00 59.44 94 ALA A O 1
ATOM 670 N N . ASP A 1 95 ? -18.844 0.220 14.571 1.00 45.53 95 ASP A N 1
ATOM 671 C CA . ASP A 1 95 ? -19.458 -0.694 15.548 1.00 45.53 95 ASP A CA 1
ATOM 672 C C . ASP A 1 95 ? -18.680 -0.686 16.878 1.00 45.53 95 ASP A C 1
ATOM 674 O O . ASP A 1 95 ? -19.333 -0.754 17.946 1.00 45.53 95 ASP A O 1
#

Secondary structure (DSSP, 8-state):
--HHHHHHHHHTTHHHHHHHHHHHHHHHHHHHS-S-HHHHHHHHHHHH---HHHHHHHHHHHS-HHHHHHHHHHHHHHHHHHHHHHHHHHHHHH-

Foldseek 3Di:
DPVVLVVVCVVVCVLVVLVCLLQVQLVVQLVPQDDQLVSSLCRSLVRSDDDLVVQLVCCVPPHDPSSNVSSVSSNVVSCVVSVVSSVVSVVVNVD

Radius of gyration: 15.3 Å; Cα contacts (8 Å, |Δi|>4): 86; chains: 1; bounding box: 37×24×45 Å

Nearest PDB structures (foldseek):
  4y21-assembly1_A  TM=5.076E-01  e=8.096E+00  Rattus norvegicus
  7t7c-assembly1_A  TM=4.604E-01  e=7.689E+00  Rattus norvegicus

Organism: NCBI:txid412755

Solvent-accessible surface area (backbone atoms o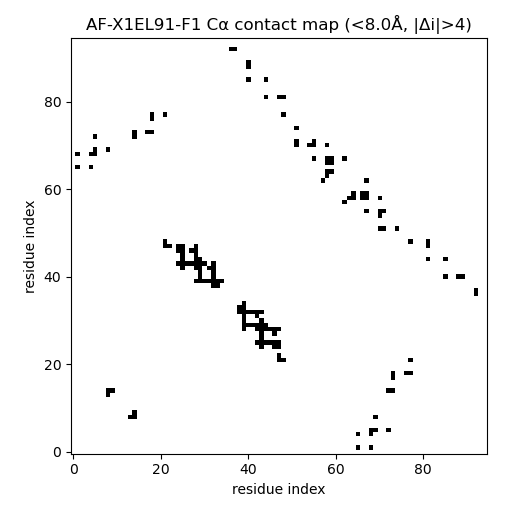nly — not comparable to full-atom values): 5171 Å² total; per-residue (Å²): 133,69,63,65,57,57,52,48,30,68,74,66,48,52,58,56,54,45,50,52,50,38,52,49,32,23,52,52,24,31,71,70,26,64,89,49,68,61,48,12,48,52,33,7,52,58,55,38,60,68,68,60,69,62,52,46,51,51,24,67,74,74,49,58,76,60,51,39,52,50,54,54,52,46,52,53,49,48,50,68,55,46,52,56,50,51,54,54,48,52,54,68,60,74,110

Sequence (95 aa):
LNFSSMIELVGSLGILAGIIFIVAALIIGYLFGGSESGIKNVMGLGTAQRNVSAALVVAGQNFDADVITYVMVIAIIGLVVLMPAAGELGKRSAD